Protein AF-A0A9Q4F084-F1 (afdb_monomer_lite)

Organism: Mediterraneibacter gnavus (NCBI:txid33038)

Radius of gyration: 31.19 Å; chains: 1; bounding box: 45×105×83 Å

Structure (mmCIF, N/CA/C/O backbone):
data_AF-A0A9Q4F084-F1
#
_entry.id   AF-A0A9Q4F084-F1
#
loop_
_atom_site.group_PDB
_atom_site.id
_atom_site.type_symbol
_atom_site.label_atom_id
_atom_site.label_alt_id
_atom_site.label_comp_id
_atom_site.label_asym_id
_atom_site.label_entity_id
_atom_site.label_seq_id
_atom_site.pdbx_PDB_ins_code
_atom_site.Cartn_x
_atom_site.Cartn_y
_atom_site.Cartn_z
_atom_site.occupancy
_atom_site.B_iso_or_equiv
_atom_site.auth_seq_id
_atom_site.auth_comp_id
_atom_site.auth_asym_id
_atom_site.auth_atom_id
_atom_site.pdbx_PDB_model_num
ATOM 1 N N . MET A 1 1 ? 18.059 36.316 0.168 1.00 39.22 1 MET A N 1
ATOM 2 C CA . MET A 1 1 ? 17.056 35.813 -0.796 1.00 39.22 1 MET A CA 1
ATOM 3 C C . MET A 1 1 ? 17.745 34.771 -1.676 1.00 39.22 1 MET A C 1
ATOM 5 O O . MET A 1 1 ? 18.475 35.148 -2.584 1.00 39.22 1 MET A O 1
ATOM 9 N N . LEU A 1 2 ? 17.649 33.480 -1.330 1.00 37.59 2 LEU A N 1
ATOM 10 C CA . LEU A 1 2 ? 18.272 32.411 -2.121 1.00 37.59 2 LEU A CA 1
ATOM 11 C C . LEU A 1 2 ? 17.474 32.215 -3.416 1.00 37.59 2 LEU A C 1
ATOM 13 O O . LEU A 1 2 ? 16.293 31.880 -3.371 1.00 37.59 2 LEU A O 1
ATOM 17 N N . LYS A 1 3 ? 18.123 32.424 -4.564 1.00 43.66 3 LYS A N 1
ATOM 18 C CA . LYS A 1 3 ? 17.582 32.051 -5.872 1.00 43.66 3 LYS A CA 1
ATOM 19 C C . LYS A 1 3 ? 17.722 30.539 -6.019 1.00 43.66 3 LYS A C 1
ATOM 21 O O . LYS A 1 3 ? 18.827 30.028 -6.177 1.00 43.66 3 LYS A O 1
ATOM 26 N N . ILE A 1 4 ? 16.605 29.827 -5.929 1.00 47.09 4 ILE A N 1
ATOM 27 C CA . ILE A 1 4 ? 16.528 28.421 -6.321 1.00 47.09 4 ILE A CA 1
ATOM 28 C C . ILE A 1 4 ? 16.623 28.409 -7.849 1.00 47.09 4 ILE A C 1
ATOM 30 O O . ILE A 1 4 ? 15.659 28.752 -8.532 1.00 47.09 4 ILE A O 1
ATOM 34 N N . ASN A 1 5 ? 17.795 28.071 -8.389 1.00 43.25 5 ASN A N 1
ATOM 35 C CA . ASN A 1 5 ? 17.938 27.786 -9.812 1.00 43.25 5 ASN A CA 1
ATOM 36 C C . ASN A 1 5 ? 17.159 26.501 -10.101 1.00 43.25 5 ASN A C 1
ATOM 38 O O . ASN A 1 5 ? 17.598 25.399 -9.774 1.00 43.25 5 ASN A O 1
ATOM 42 N N . ARG A 1 6 ? 15.961 26.661 -10.663 1.00 43.12 6 ARG A N 1
ATOM 43 C CA . ARG A 1 6 ? 15.176 25.572 -11.234 1.00 43.12 6 ARG A CA 1
ATOM 44 C C . ARG A 1 6 ? 16.020 24.965 -12.357 1.00 43.12 6 ARG A C 1
ATOM 46 O O . ARG A 1 6 ? 16.307 25.647 -13.332 1.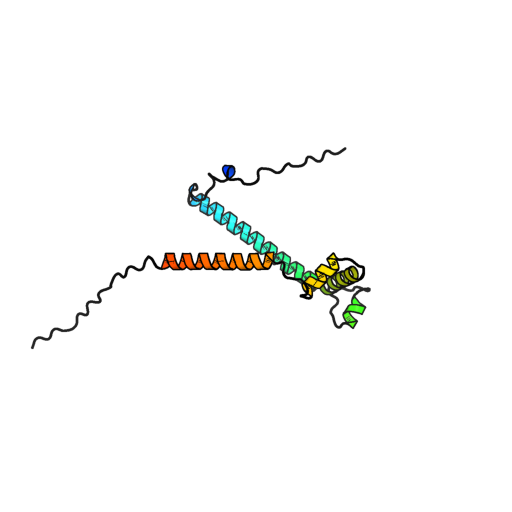00 43.12 6 ARG A O 1
ATOM 53 N N . LEU A 1 7 ? 16.453 23.716 -12.198 1.00 48.56 7 LEU A N 1
ATOM 54 C CA . LEU A 1 7 ? 16.962 22.918 -13.312 1.00 48.56 7 LEU A CA 1
ATOM 55 C C . LEU A 1 7 ? 15.787 22.734 -14.277 1.00 48.56 7 LEU A C 1
ATOM 57 O O . LEU A 1 7 ? 14.896 21.922 -14.028 1.00 48.56 7 LEU A O 1
ATOM 61 N N . GLU A 1 8 ? 15.723 23.571 -15.311 1.00 45.94 8 GLU A N 1
ATOM 62 C CA . GLU A 1 8 ? 14.809 23.371 -16.430 1.00 45.94 8 GLU A CA 1
ATOM 63 C C . GLU A 1 8 ? 15.126 22.009 -17.056 1.00 45.94 8 GLU A C 1
ATOM 65 O O . GLU A 1 8 ? 16.290 21.653 -17.243 1.00 45.94 8 GLU A O 1
ATOM 70 N N . GLY A 1 9 ? 14.086 21.197 -17.252 1.00 44.19 9 GLY A N 1
ATOM 71 C CA . GLY A 1 9 ? 14.217 19.800 -17.646 1.00 44.19 9 GLY A CA 1
ATOM 72 C C . GLY A 1 9 ? 15.015 19.662 -18.937 1.00 44.19 9 GLY A C 1
ATOM 73 O O . GLY A 1 9 ? 14.581 20.124 -19.988 1.00 44.19 9 GLY A O 1
ATOM 74 N N . GLY A 1 10 ? 16.175 19.012 -18.841 1.00 48.31 10 GLY A N 1
ATOM 75 C CA . GLY A 1 10 ? 16.946 18.593 -20.002 1.00 48.31 10 GLY A CA 1
ATOM 76 C C . GLY A 1 10 ? 16.123 17.667 -20.900 1.00 48.31 10 GLY A C 1
ATOM 77 O O . GLY A 1 10 ? 15.362 16.834 -20.409 1.00 48.31 10 GLY A O 1
ATOM 78 N N . GLU A 1 11 ? 16.291 17.883 -22.204 1.00 55.66 11 GLU A N 1
ATOM 79 C CA . GLU A 1 11 ? 15.744 17.173 -23.365 1.00 55.66 11 GLU A CA 1
ATOM 80 C C . GLU A 1 11 ? 15.068 15.831 -23.057 1.00 55.66 11 GLU A C 1
ATOM 82 O O . GLU A 1 11 ? 15.701 14.792 -22.861 1.00 55.66 11 GLU A O 1
ATOM 87 N N . VAL A 1 12 ? 13.738 15.848 -23.083 1.00 59.25 12 VAL A N 1
ATOM 88 C CA . VAL A 1 12 ? 12.932 14.632 -23.181 1.00 59.25 12 VAL A CA 1
ATOM 89 C C . VAL A 1 12 ? 13.339 13.894 -24.462 1.00 59.25 12 VAL A C 1
ATOM 91 O O . VAL A 1 12 ? 13.538 14.510 -25.511 1.00 59.25 12 VAL A O 1
ATOM 94 N N . ALA A 1 13 ? 13.486 12.571 -24.396 1.00 59.34 13 ALA A N 1
ATOM 95 C CA . ALA A 1 13 ? 13.802 11.773 -25.576 1.00 59.34 13 ALA A CA 1
ATOM 96 C C . ALA A 1 13 ? 12.695 11.966 -26.641 1.00 59.34 13 ALA A C 1
ATOM 98 O O . ALA A 1 13 ? 11.525 11.699 -26.376 1.00 59.34 13 ALA A O 1
ATOM 99 N N . GLY A 1 14 ? 13.055 12.469 -27.821 1.00 67.19 14 GLY A N 1
ATOM 100 C CA . GLY A 1 14 ? 12.177 12.815 -28.940 1.00 67.19 14 GLY A CA 1
ATOM 101 C C . GLY A 1 14 ? 12.760 12.295 -30.256 1.00 67.19 14 GLY A C 1
ATOM 102 O O . GLY A 1 14 ? 13.943 11.995 -30.333 1.00 67.19 14 GLY A O 1
ATOM 103 N N . TYR A 1 15 ? 11.950 12.153 -31.307 1.00 68.31 15 TYR A N 1
ATOM 104 C CA . TYR A 1 15 ? 12.346 11.451 -32.543 1.00 68.31 15 TYR A CA 1
ATOM 105 C C . TYR A 1 15 ? 13.737 11.852 -33.079 1.00 68.31 15 TYR A C 1
ATOM 107 O O . TYR A 1 15 ? 14.571 10.987 -33.359 1.00 68.31 15 TYR A O 1
ATOM 115 N N . ASP A 1 16 ? 14.033 13.153 -33.114 1.00 72.31 16 ASP A N 1
ATOM 116 C CA . ASP A 1 16 ? 15.309 13.674 -33.607 1.00 72.31 16 ASP A CA 1
ATOM 117 C C . ASP A 1 16 ? 16.534 13.305 -32.761 1.00 72.31 16 ASP A C 1
ATOM 119 O O . ASP A 1 16 ? 17.630 13.219 -33.313 1.00 72.31 16 ASP A O 1
ATOM 123 N N . ASN A 1 17 ? 16.375 13.028 -31.461 1.00 67.88 17 ASN A N 1
ATOM 124 C CA . ASN A 1 17 ? 17.488 12.676 -30.571 1.00 67.88 17 ASN A CA 1
ATOM 125 C C . ASN A 1 17 ? 17.724 11.155 -30.422 1.00 67.88 17 ASN A C 1
ATOM 127 O O . ASN A 1 17 ? 18.757 10.747 -29.878 1.00 67.88 17 ASN A O 1
ATOM 131 N N . ILE A 1 18 ? 16.833 10.311 -30.967 1.00 70.81 18 ILE A N 1
ATOM 132 C CA . ILE A 1 18 ? 16.947 8.836 -30.923 1.00 70.81 18 ILE A CA 1
ATOM 133 C C . ILE A 1 18 ? 17.136 8.209 -32.318 1.00 70.81 18 ILE A C 1
ATOM 135 O O . ILE A 1 18 ? 17.652 7.091 -32.399 1.00 70.81 18 ILE A O 1
ATOM 139 N N . LYS A 1 19 ? 16.780 8.904 -33.412 1.00 68.81 19 LYS A N 1
ATOM 140 C CA . LYS A 1 19 ? 16.765 8.349 -34.786 1.00 68.81 19 LYS A CA 1
ATOM 141 C C . LYS A 1 19 ? 18.061 7.648 -35.221 1.00 68.81 19 LYS A C 1
ATOM 143 O O . LYS A 1 19 ? 17.995 6.586 -35.832 1.00 68.81 19 LYS A O 1
ATOM 148 N N . ASP A 1 20 ? 19.223 8.158 -34.810 1.00 65.81 20 ASP A N 1
ATOM 149 C CA . ASP A 1 20 ? 20.535 7.593 -35.171 1.00 65.81 20 ASP A CA 1
ATOM 150 C C . ASP A 1 20 ? 21.167 6.719 -34.072 1.00 65.81 20 ASP A C 1
ATOM 152 O O . ASP A 1 20 ? 22.288 6.232 -34.208 1.00 65.81 20 ASP A O 1
ATOM 156 N N . ARG A 1 21 ? 20.446 6.471 -32.970 1.00 66.00 21 ARG A N 1
ATOM 157 C CA . ARG A 1 21 ? 20.895 5.626 -31.846 1.00 66.00 21 ARG A CA 1
ATOM 158 C C . ARG A 1 21 ? 20.183 4.270 -31.790 1.00 66.00 21 ARG A C 1
ATOM 160 O O . ARG A 1 21 ? 20.197 3.608 -30.746 1.00 66.00 21 ARG A O 1
ATOM 167 N N . GLY A 1 22 ? 19.560 3.857 -32.893 1.00 65.56 22 GLY A N 1
ATOM 168 C CA . GLY A 1 22 ? 18.891 2.563 -33.030 1.00 65.56 22 GLY A CA 1
ATOM 169 C C . GLY A 1 22 ? 19.862 1.377 -33.020 1.00 65.56 22 GLY A C 1
ATOM 170 O O . GLY A 1 22 ? 21.047 1.516 -33.321 1.00 65.56 22 GLY A O 1
ATOM 171 N N . PHE A 1 23 ? 19.361 0.186 -32.681 1.00 65.62 23 PHE A N 1
ATOM 172 C CA . PHE A 1 23 ? 20.166 -1.042 -32.623 1.00 65.62 23 PHE A CA 1
ATOM 173 C C . PHE A 1 23 ? 20.829 -1.393 -33.970 1.00 65.62 23 PHE A C 1
ATOM 175 O O . PHE A 1 23 ? 21.951 -1.881 -33.983 1.00 65.62 23 PHE A O 1
ATOM 182 N N . ASN A 1 24 ? 20.198 -1.020 -35.087 1.00 73.25 24 ASN A N 1
ATOM 183 C CA . ASN A 1 24 ? 20.672 -1.272 -36.456 1.00 73.25 24 ASN A CA 1
ATOM 184 C C . ASN A 1 24 ? 21.876 -0.410 -36.885 1.00 73.25 24 ASN A C 1
ATOM 186 O O . ASN A 1 24 ? 22.378 -0.567 -37.994 1.00 73.25 24 ASN A O 1
ATOM 190 N N . LYS A 1 25 ? 22.304 0.547 -36.052 1.00 77.94 25 LYS A N 1
ATOM 191 C CA . LYS A 1 25 ? 23.431 1.455 -36.330 1.00 77.94 25 LYS A CA 1
ATOM 192 C C . LYS A 1 25 ? 24.660 1.167 -35.459 1.00 77.94 25 LYS A C 1
ATOM 194 O O . LYS A 1 25 ? 25.636 1.904 -35.543 1.00 77.94 25 LYS A O 1
ATOM 199 N N . ARG A 1 26 ? 24.610 0.131 -34.612 1.00 80.88 26 ARG A N 1
ATOM 200 C CA . ARG A 1 26 ? 25.681 -0.239 -33.673 1.00 80.88 26 ARG A CA 1
ATOM 201 C C . ARG A 1 26 ? 26.356 -1.539 -34.078 1.00 80.88 26 ARG A C 1
ATOM 203 O O . ARG A 1 26 ? 25.726 -2.416 -34.665 1.00 80.88 26 ARG A O 1
ATOM 210 N N . THR A 1 27 ? 27.621 -1.681 -33.704 1.00 86.12 27 THR A N 1
ATOM 211 C CA . THR A 1 27 ? 28.350 -2.943 -33.857 1.00 86.12 27 THR A CA 1
ATOM 212 C C . THR A 1 27 ? 27.841 -3.997 -32.871 1.00 86.12 27 THR A C 1
ATOM 214 O O . THR A 1 27 ? 27.310 -3.680 -31.803 1.00 86.12 27 THR A O 1
ATOM 217 N N . THR A 1 28 ? 28.050 -5.274 -33.195 1.00 85.06 28 THR A N 1
ATOM 218 C CA . THR A 1 28 ? 27.673 -6.400 -32.327 1.00 85.06 28 THR A CA 1
ATOM 219 C C . THR A 1 28 ? 28.280 -6.287 -30.926 1.00 85.06 28 THR A C 1
ATOM 221 O O . THR A 1 28 ? 27.610 -6.583 -29.936 1.00 85.06 28 THR A O 1
ATOM 224 N N . GLU A 1 29 ? 29.520 -5.806 -30.815 1.00 86.75 29 GLU A N 1
ATOM 225 C CA . GLU A 1 29 ? 30.198 -5.664 -29.524 1.00 86.75 29 GLU A CA 1
ATOM 226 C C . GLU A 1 29 ? 29.598 -4.529 -28.679 1.00 86.75 29 GLU A C 1
ATOM 228 O O . GLU A 1 29 ? 29.320 -4.709 -27.492 1.00 86.75 29 GLU A O 1
ATOM 233 N N . GLU A 1 30 ? 29.283 -3.382 -29.285 1.00 85.19 30 GLU A N 1
ATOM 234 C CA . GLU A 1 30 ? 28.592 -2.290 -28.587 1.00 85.19 30 GLU A CA 1
ATOM 235 C C . GLU A 1 30 ? 27.207 -2.721 -28.094 1.00 85.19 30 GLU A C 1
ATOM 237 O O . GLU A 1 30 ? 26.825 -2.430 -26.955 1.00 85.19 30 GLU A O 1
ATOM 242 N N . LEU A 1 31 ? 26.465 -3.458 -28.926 1.00 86.06 31 LEU A N 1
ATOM 243 C CA . LEU A 1 31 ? 25.172 -4.032 -28.560 1.00 86.06 31 LEU A CA 1
ATOM 244 C C . LEU A 1 31 ? 25.295 -4.992 -27.379 1.00 86.06 31 LEU A C 1
ATOM 246 O O . LEU A 1 31 ? 24.488 -4.924 -26.446 1.00 86.06 31 LEU A O 1
ATOM 250 N N . ARG A 1 32 ? 26.322 -5.844 -27.376 1.00 87.69 32 ARG A N 1
ATOM 251 C CA . ARG A 1 32 ? 26.596 -6.781 -26.284 1.00 87.69 32 ARG A CA 1
ATOM 252 C C . ARG A 1 32 ? 26.879 -6.049 -24.975 1.00 87.69 32 ARG A C 1
ATOM 254 O O . ARG A 1 32 ? 26.304 -6.401 -23.941 1.00 87.69 32 ARG A O 1
ATOM 261 N N . ILE A 1 33 ? 27.707 -5.006 -25.010 1.00 90.75 33 ILE A N 1
ATOM 262 C CA . ILE A 1 33 ? 28.038 -4.199 -23.829 1.00 90.75 33 ILE A CA 1
ATOM 263 C C . ILE A 1 33 ? 26.793 -3.482 -23.296 1.00 90.75 33 ILE A C 1
ATOM 265 O O . ILE A 1 33 ? 26.532 -3.527 -22.091 1.00 90.75 33 ILE A O 1
ATOM 269 N N . ILE A 1 34 ? 26.005 -2.844 -24.167 1.00 88.00 34 ILE A N 1
ATOM 270 C CA . ILE A 1 34 ? 24.781 -2.126 -23.774 1.00 88.00 34 ILE A CA 1
ATOM 271 C C . ILE A 1 34 ? 23.755 -3.095 -23.182 1.00 88.00 34 ILE A C 1
ATOM 273 O O . ILE A 1 34 ? 23.222 -2.837 -22.103 1.00 88.00 34 ILE A O 1
ATOM 277 N N . THR A 1 35 ? 23.525 -4.231 -23.839 1.00 88.56 35 THR A N 1
ATOM 278 C CA . THR A 1 35 ? 22.571 -5.250 -23.379 1.00 88.56 35 THR A CA 1
ATOM 279 C C . THR A 1 35 ? 23.006 -5.842 -22.042 1.00 88.56 35 THR A C 1
ATOM 281 O O . THR A 1 35 ? 22.195 -5.962 -21.126 1.00 88.56 35 THR A O 1
ATOM 284 N N . SER A 1 36 ? 24.301 -6.129 -21.874 1.00 93.62 36 SER A N 1
ATOM 285 C CA . SER A 1 36 ? 24.867 -6.603 -20.606 1.00 93.62 36 SER A CA 1
ATOM 286 C C . SER A 1 36 ? 24.694 -5.575 -19.483 1.00 93.62 36 SER A C 1
ATOM 288 O O . SER A 1 36 ? 24.230 -5.922 -18.395 1.00 93.62 36 SER A O 1
ATOM 290 N N . LYS A 1 37 ? 24.990 -4.293 -19.743 1.00 94.75 37 LYS A N 1
ATOM 291 C CA . LYS A 1 37 ? 24.770 -3.201 -18.779 1.00 94.75 37 LYS A CA 1
ATOM 292 C C . LYS A 1 37 ? 23.291 -3.072 -18.405 1.00 94.75 37 LYS A C 1
ATOM 294 O O . LYS A 1 37 ? 22.977 -2.998 -17.218 1.00 94.75 37 LYS A O 1
ATOM 299 N N . GLY A 1 38 ? 22.392 -3.118 -19.388 1.00 94.44 38 GLY A N 1
ATOM 300 C CA . GLY A 1 38 ? 20.945 -3.080 -19.169 1.00 94.44 38 GLY A CA 1
ATOM 301 C C . GLY A 1 38 ? 20.445 -4.265 -18.340 1.00 94.44 38 GLY A C 1
ATOM 302 O O . GLY A 1 38 ? 19.707 -4.076 -17.372 1.00 94.44 38 GLY A O 1
ATOM 303 N N . GLY A 1 39 ? 20.905 -5.479 -18.652 1.00 96.44 39 GLY A N 1
ATOM 304 C CA . GLY A 1 39 ? 20.575 -6.692 -17.903 1.00 96.44 39 GLY A CA 1
ATOM 305 C C . GLY A 1 39 ? 21.058 -6.641 -16.453 1.00 96.44 39 GLY A C 1
ATOM 306 O O . GLY A 1 39 ? 20.292 -6.948 -15.538 1.00 96.44 39 GLY A O 1
ATOM 307 N N . LYS A 1 40 ? 22.296 -6.183 -16.221 1.00 96.88 40 LYS A N 1
ATOM 308 C CA . LYS A 1 40 ? 22.861 -6.010 -14.872 1.00 96.88 40 LYS A CA 1
ATOM 309 C C . LYS A 1 40 ? 22.088 -4.974 -14.060 1.00 96.88 40 LYS A C 1
ATOM 311 O O . LYS A 1 40 ? 21.667 -5.294 -12.950 1.00 96.88 40 LYS A O 1
ATOM 316 N N . ALA A 1 41 ? 21.841 -3.793 -14.629 1.00 96.69 41 ALA A N 1
ATOM 317 C CA . ALA A 1 41 ? 21.091 -2.724 -13.970 1.00 96.69 41 ALA A CA 1
ATOM 318 C C . ALA A 1 41 ? 19.645 -3.150 -13.661 1.00 96.69 41 ALA A C 1
ATOM 320 O O . ALA A 1 41 ? 19.142 -2.926 -12.561 1.00 96.69 41 ALA A O 1
ATOM 321 N N . SER A 1 42 ? 18.985 -3.840 -14.599 1.00 95.38 42 SER A N 1
ATOM 322 C CA . SER A 1 42 ? 17.648 -4.402 -14.379 1.00 95.38 42 SER A CA 1
ATOM 323 C C . SER A 1 42 ? 17.653 -5.452 -13.264 1.00 95.38 42 SER A C 1
ATOM 325 O O . SER A 1 42 ? 16.804 -5.419 -12.371 1.00 95.38 42 SER A O 1
ATOM 327 N N . GLY A 1 43 ? 18.635 -6.358 -13.269 1.00 98.00 43 GLY A N 1
ATOM 328 C CA . GLY A 1 43 ? 18.808 -7.366 -12.225 1.00 98.00 43 GLY A CA 1
ATOM 329 C C . GLY A 1 43 ? 19.048 -6.753 -10.845 1.00 98.00 43 GLY A C 1
ATOM 330 O O . GLY A 1 43 ? 18.438 -7.185 -9.870 1.00 98.00 43 GLY A O 1
ATOM 331 N N . GLU A 1 44 ? 19.881 -5.718 -10.760 1.00 97.81 44 GLU A N 1
ATOM 332 C CA . GLU A 1 44 ? 20.130 -4.967 -9.528 1.00 97.81 44 GLU A CA 1
ATOM 333 C C . GLU A 1 44 ? 18.861 -4.278 -9.015 1.00 97.81 44 GLU A C 1
ATOM 335 O O . GLU A 1 44 ? 18.493 -4.452 -7.852 1.00 97.81 44 GLU A O 1
ATOM 340 N N . ALA A 1 45 ? 18.121 -3.592 -9.889 1.00 97.38 45 ALA A N 1
ATOM 341 C CA . ALA A 1 45 ? 16.852 -2.968 -9.528 1.00 97.38 45 ALA A CA 1
ATOM 342 C C . ALA A 1 45 ? 15.817 -3.997 -9.037 1.00 97.38 45 ALA A C 1
ATOM 344 O O . ALA A 1 45 ? 15.082 -3.734 -8.080 1.00 97.38 45 ALA A O 1
ATOM 345 N N . ARG A 1 46 ? 15.759 -5.184 -9.658 1.00 97.38 46 ARG A N 1
ATOM 346 C CA . ARG A 1 46 ? 14.882 -6.285 -9.223 1.00 97.38 46 ARG A CA 1
ATOM 347 C C . ARG A 1 46 ? 15.279 -6.819 -7.846 1.00 97.38 46 ARG A C 1
ATOM 349 O O . ARG A 1 46 ? 14.388 -6.978 -7.012 1.00 97.38 46 ARG A O 1
ATOM 356 N N . ARG A 1 47 ? 16.576 -7.042 -7.598 1.00 98.00 47 ARG A N 1
ATOM 357 C CA . ARG A 1 47 ? 17.093 -7.477 -6.287 1.00 98.00 47 ARG A CA 1
ATOM 358 C C . ARG A 1 47 ? 16.775 -6.458 -5.201 1.00 98.00 47 ARG A C 1
ATOM 360 O O . ARG A 1 47 ? 16.105 -6.810 -4.241 1.00 98.00 47 ARG A O 1
ATOM 367 N N . ARG A 1 48 ? 17.071 -5.175 -5.434 1.00 97.50 48 ARG A N 1
ATOM 368 C CA . ARG A 1 48 ? 16.737 -4.091 -4.497 1.00 97.50 48 ARG A CA 1
ATOM 369 C C . ARG A 1 48 ? 15.248 -4.066 -4.132 1.00 97.50 48 ARG A C 1
ATOM 371 O O . ARG A 1 48 ? 14.902 -3.889 -2.970 1.00 97.50 48 ARG A O 1
ATOM 378 N N . LYS A 1 49 ? 14.351 -4.253 -5.109 1.00 97.25 49 LYS A N 1
ATOM 379 C CA . LYS A 1 49 ? 12.902 -4.333 -4.845 1.00 97.25 49 LYS A CA 1
ATOM 380 C C . LYS A 1 49 ? 12.528 -5.573 -4.027 1.00 97.25 49 LYS A C 1
ATOM 382 O O . LYS A 1 49 ? 11.615 -5.492 -3.212 1.00 97.25 49 LYS A O 1
ATOM 387 N N . ALA A 1 50 ? 13.171 -6.713 -4.271 1.00 97.81 50 ALA A N 1
ATOM 388 C CA . ALA A 1 50 ? 12.939 -7.932 -3.501 1.00 97.81 50 ALA A CA 1
ATOM 389 C C . ALA A 1 50 ? 13.412 -7.779 -2.052 1.00 97.81 50 ALA A C 1
ATOM 391 O O . ALA A 1 50 ? 12.638 -8.066 -1.142 1.00 97.81 50 ALA A O 1
ATOM 392 N N . ASP A 1 51 ? 14.613 -7.240 -1.853 1.00 98.00 51 ASP A N 1
ATOM 393 C CA . ASP A 1 51 ? 15.173 -6.978 -0.527 1.00 98.00 51 ASP A CA 1
ATOM 394 C C . ASP A 1 51 ? 14.302 -5.986 0.246 1.00 98.00 51 ASP A C 1
ATOM 396 O O . ASP A 1 51 ? 13.941 -6.246 1.388 1.00 98.00 51 ASP A O 1
ATOM 400 N N . PHE A 1 52 ? 13.850 -4.909 -0.407 1.00 97.50 52 PHE A N 1
ATOM 401 C CA . PHE A 1 52 ? 12.915 -3.960 0.198 1.00 97.50 52 PHE A CA 1
ATOM 402 C C . PHE A 1 52 ? 11.616 -4.631 0.657 1.00 97.50 52 PHE A C 1
ATOM 404 O O . PHE A 1 52 ? 11.187 -4.408 1.784 1.00 97.50 52 PHE A O 1
ATOM 411 N N . ARG A 1 53 ? 10.997 -5.477 -0.182 1.00 97.75 53 ARG A N 1
ATOM 412 C CA . ARG A 1 53 ? 9.784 -6.218 0.208 1.00 97.75 53 ARG A CA 1
ATOM 413 C C . ARG A 1 53 ? 10.046 -7.148 1.388 1.00 97.75 53 ARG A C 1
ATOM 415 O O . ARG A 1 53 ? 9.226 -7.212 2.295 1.00 97.75 53 ARG A O 1
ATOM 422 N N . LYS A 1 54 ? 11.186 -7.843 1.388 1.00 98.00 54 LYS A N 1
ATOM 423 C CA . LYS A 1 54 ? 11.584 -8.724 2.490 1.00 98.00 54 LYS A CA 1
ATOM 424 C C . LYS A 1 54 ? 11.715 -7.940 3.796 1.00 98.00 54 LYS A C 1
ATOM 426 O O . LYS A 1 54 ? 11.138 -8.343 4.800 1.00 98.00 54 LYS A O 1
ATOM 431 N N . THR A 1 55 ? 12.433 -6.819 3.773 1.00 98.19 55 THR A N 1
ATOM 432 C CA . THR A 1 55 ? 12.603 -5.954 4.946 1.00 98.19 55 THR A CA 1
ATOM 433 C C . THR A 1 55 ? 11.276 -5.358 5.402 1.00 98.19 55 THR A C 1
ATOM 435 O O . THR A 1 55 ? 10.993 -5.381 6.592 1.00 98.19 55 THR A O 1
ATOM 438 N N . LEU A 1 56 ? 10.442 -4.866 4.481 1.00 97.88 56 LEU A N 1
ATOM 439 C CA . LEU A 1 56 ? 9.135 -4.304 4.818 1.00 97.88 56 LEU A CA 1
ATOM 440 C C . LEU A 1 56 ? 8.237 -5.340 5.501 1.00 97.88 56 LEU A C 1
ATOM 442 O O . LEU A 1 56 ? 7.684 -5.041 6.551 1.00 97.88 56 LEU A O 1
ATOM 446 N N . ASN A 1 57 ? 8.136 -6.552 4.951 1.00 97.19 57 ASN A N 1
ATOM 447 C CA . ASN A 1 57 ? 7.332 -7.616 5.554 1.00 97.19 57 ASN A CA 1
ATOM 448 C C . ASN A 1 57 ? 7.835 -7.969 6.956 1.00 97.19 57 ASN A C 1
ATOM 450 O O . ASN A 1 57 ? 7.033 -8.080 7.869 1.00 97.19 57 ASN A O 1
ATOM 454 N N . MET A 1 58 ? 9.155 -8.065 7.140 1.00 97.94 58 MET A N 1
ATOM 455 C CA . MET A 1 58 ? 9.753 -8.314 8.454 1.00 97.94 58 MET A CA 1
ATOM 456 C C . MET A 1 58 ? 9.397 -7.226 9.477 1.00 97.94 58 MET A C 1
ATOM 458 O O . MET A 1 58 ? 9.159 -7.541 10.638 1.00 97.94 58 MET A O 1
ATOM 462 N N . LEU A 1 59 ? 9.361 -5.956 9.057 1.00 97.81 59 LEU A N 1
ATOM 463 C CA . LEU A 1 59 ? 8.946 -4.854 9.926 1.00 97.81 59 LEU A CA 1
ATOM 464 C C . LEU A 1 59 ? 7.448 -4.911 10.231 1.00 97.81 59 LEU A C 1
ATOM 466 O O . LEU A 1 59 ? 7.063 -4.753 11.379 1.00 97.81 59 LEU A O 1
ATOM 470 N N . LEU A 1 60 ? 6.606 -5.148 9.226 1.00 97.31 60 LEU A N 1
ATOM 471 C CA . LEU A 1 60 ? 5.152 -5.204 9.394 1.00 97.31 60 LEU A CA 1
ATOM 472 C C . LEU A 1 60 ? 4.720 -6.321 10.355 1.00 97.31 60 LEU A C 1
ATOM 474 O O . LEU A 1 60 ? 3.838 -6.098 11.180 1.00 97.31 60 LEU A O 1
ATOM 478 N N . THR A 1 61 ? 5.397 -7.470 10.323 1.00 96.56 61 THR A N 1
ATOM 479 C CA . THR A 1 61 ? 5.134 -8.598 11.231 1.00 96.56 61 THR A CA 1
ATOM 480 C C . THR A 1 61 ? 5.780 -8.452 12.609 1.00 96.56 61 THR A C 1
ATOM 482 O O . THR A 1 61 ? 5.623 -9.338 13.441 1.00 96.56 61 THR A O 1
ATOM 485 N N . ALA A 1 62 ? 6.557 -7.396 12.864 1.00 97.44 62 ALA A N 1
ATOM 486 C CA . ALA A 1 62 ? 7.188 -7.216 14.165 1.00 97.44 62 ALA A CA 1
ATOM 487 C C . ALA A 1 62 ? 6.135 -6.853 15.221 1.00 97.44 62 ALA A C 1
ATOM 489 O O . ALA A 1 62 ? 5.347 -5.922 15.030 1.00 97.44 62 ALA A O 1
ATOM 490 N N . GLU A 1 63 ? 6.152 -7.578 16.339 1.00 95.94 63 GLU A N 1
ATOM 491 C CA . GLU A 1 63 ? 5.341 -7.264 17.512 1.00 95.94 63 GLU A CA 1
ATOM 492 C C . GLU A 1 63 ? 5.746 -5.915 18.109 1.00 95.94 63 GLU A C 1
ATOM 494 O O . GLU A 1 63 ? 6.928 -5.560 18.177 1.00 95.94 63 GLU A O 1
ATOM 499 N N . ILE A 1 64 ? 4.747 -5.167 18.562 1.00 94.88 64 ILE A N 1
ATOM 500 C CA . ILE A 1 64 ? 4.923 -3.901 19.258 1.00 94.88 64 ILE A CA 1
ATOM 501 C C . ILE A 1 64 ? 4.162 -3.910 20.572 1.00 94.88 64 ILE A C 1
ATOM 503 O O . ILE A 1 64 ? 3.144 -4.577 20.737 1.00 94.88 64 ILE A O 1
ATOM 507 N N . ASP A 1 65 ? 4.638 -3.095 21.505 1.00 93.31 65 ASP A N 1
ATOM 508 C CA . ASP A 1 65 ? 3.952 -2.861 22.766 1.00 93.31 65 ASP A CA 1
ATOM 509 C C . ASP A 1 65 ? 3.357 -1.452 22.756 1.00 93.31 65 ASP A C 1
ATOM 511 O O . ASP A 1 65 ? 4.010 -0.469 23.108 1.00 93.31 65 ASP A O 1
ATOM 515 N N . SER A 1 66 ? 2.125 -1.339 22.253 1.00 92.06 66 SER A N 1
ATOM 516 C CA . SER A 1 66 ? 1.394 -0.072 22.211 1.00 92.06 66 SER A CA 1
ATOM 517 C C . SER A 1 66 ? 0.299 -0.047 23.279 1.00 92.06 66 SER A C 1
ATOM 519 O O . SER A 1 66 ? -0.666 -0.800 23.153 1.00 92.06 66 SER A O 1
ATOM 521 N N . PRO A 1 67 ? 0.366 0.858 24.274 1.00 92.81 67 PRO A N 1
ATOM 522 C CA . PRO A 1 67 ? -0.682 0.986 25.289 1.00 92.81 67 PRO A CA 1
ATOM 523 C C . PRO A 1 67 ? -2.062 1.330 24.712 1.00 92.81 67 PRO A C 1
ATOM 525 O O . PRO A 1 67 ? -3.078 0.977 25.299 1.00 92.81 67 PRO A O 1
ATOM 528 N N . GLU A 1 68 ? -2.099 2.025 23.571 1.00 91.94 68 GLU A N 1
ATOM 529 C CA . GLU A 1 68 ? -3.340 2.401 22.889 1.00 91.94 68 GLU A CA 1
ATOM 530 C C . GLU A 1 68 ? -3.940 1.220 22.114 1.00 91.94 68 GLU A C 1
ATOM 532 O O . GLU A 1 68 ? -5.136 0.953 22.215 1.00 91.94 68 GLU A O 1
ATOM 537 N N . TRP A 1 69 ? -3.117 0.503 21.342 1.00 93.31 69 TRP A N 1
ATOM 538 C CA . TRP A 1 69 ? -3.612 -0.491 20.385 1.00 93.31 69 TRP A CA 1
ATOM 539 C C . TRP A 1 69 ? -3.678 -1.907 20.940 1.00 93.31 69 TRP A C 1
ATOM 541 O O . TRP A 1 69 ? -4.589 -2.652 20.580 1.00 93.31 69 TRP A O 1
ATOM 551 N N . LYS A 1 70 ? -2.745 -2.286 21.816 1.00 94.06 70 LYS A N 1
ATOM 552 C CA . LYS A 1 70 ? -2.613 -3.658 22.317 1.00 94.06 70 LYS A CA 1
ATOM 553 C C . LYS A 1 70 ? -3.877 -4.174 23.012 1.00 94.06 70 LYS A C 1
ATOM 555 O O . LYS A 1 70 ? -4.337 -5.237 22.604 1.00 94.06 70 LYS A O 1
ATOM 560 N N . PRO A 1 71 ? -4.531 -3.428 23.929 1.00 95.38 71 PRO A N 1
ATOM 561 C CA . PRO A 1 71 ? -5.749 -3.919 24.578 1.00 95.38 71 PRO A CA 1
ATOM 562 C C . PRO A 1 71 ? -6.894 -4.165 23.588 1.00 95.38 71 PRO A C 1
ATOM 564 O O . PRO A 1 71 ? -7.652 -5.122 23.722 1.00 95.38 71 PRO A O 1
ATOM 567 N N . VAL A 1 72 ? -7.016 -3.303 22.573 1.00 93.50 72 VAL A N 1
ATOM 568 C CA . VAL A 1 72 ? -8.067 -3.410 21.554 1.00 93.50 72 VAL A CA 1
ATOM 569 C C . VAL A 1 72 ? -7.795 -4.598 20.636 1.00 93.50 72 VAL A C 1
ATOM 571 O O . VAL A 1 72 ? -8.690 -5.408 20.409 1.00 93.50 72 VAL A O 1
ATOM 574 N N . LEU A 1 73 ? -6.566 -4.739 20.143 1.00 94.81 73 LEU A N 1
ATOM 575 C CA . LEU A 1 73 ? -6.183 -5.828 19.244 1.00 94.81 73 LEU A CA 1
ATOM 576 C C . LEU A 1 73 ? -6.282 -7.199 19.927 1.00 94.81 73 LEU A C 1
ATOM 578 O O . LEU A 1 73 ? -6.877 -8.113 19.359 1.00 94.81 73 LEU A O 1
ATOM 582 N N . GLU A 1 74 ? -5.825 -7.315 21.176 1.00 93.75 74 GLU A N 1
ATOM 583 C CA . GLU A 1 74 ? -5.957 -8.545 21.967 1.00 93.75 74 GLU A CA 1
ATOM 584 C C . GLU A 1 74 ? -7.429 -8.911 22.211 1.00 93.75 74 GLU A C 1
ATOM 586 O O . GLU A 1 74 ? -7.800 -10.079 22.089 1.00 93.75 74 GLU A O 1
ATOM 591 N N . SER A 1 75 ? -8.299 -7.923 22.465 1.00 95.25 75 SER A N 1
ATOM 592 C CA . SER A 1 75 ? -9.744 -8.165 22.619 1.00 95.25 75 SER A CA 1
ATOM 593 C C . SER A 1 75 ? -10.416 -8.704 21.349 1.00 95.25 75 SER A C 1
ATOM 595 O O . SER A 1 75 ? -11.434 -9.390 21.431 1.00 95.25 75 SER A O 1
ATOM 597 N N . LEU A 1 76 ? -9.831 -8.421 20.180 1.00 94.38 76 LEU A N 1
ATOM 598 C CA . LEU A 1 76 ? -10.280 -8.902 18.874 1.00 94.38 76 LEU A CA 1
ATOM 599 C C . LEU A 1 76 ? -9.608 -10.225 18.469 1.00 94.38 76 LEU A C 1
ATOM 601 O O . LEU A 1 76 ? -9.918 -10.757 17.404 1.00 94.38 76 LEU A O 1
ATOM 605 N N . GLY A 1 77 ? -8.698 -10.758 19.292 1.00 94.62 77 GLY A N 1
ATOM 606 C CA . GLY A 1 77 ? -7.920 -11.956 18.975 1.00 94.62 77 GLY A CA 1
ATOM 607 C C . GLY A 1 77 ? -6.867 -11.733 17.884 1.00 94.62 77 GLY A C 1
ATOM 608 O O . GLY A 1 77 ? -6.529 -12.675 17.170 1.00 94.62 77 GLY A O 1
ATOM 609 N N . VAL A 1 78 ? -6.377 -10.499 17.725 1.00 94.56 78 VAL A N 1
ATOM 610 C CA . VAL A 1 78 ? -5.374 -10.115 16.721 1.00 94.56 78 VAL A CA 1
ATOM 611 C C . VAL A 1 78 ? -4.048 -9.792 17.407 1.00 94.56 78 VAL A C 1
ATOM 613 O O . VAL A 1 78 ? -4.012 -9.095 18.419 1.00 94.56 78 VAL A O 1
ATOM 616 N N . GLU A 1 79 ? -2.942 -10.258 16.831 1.00 94.12 79 GLU A N 1
ATOM 617 C CA . GLU A 1 79 ? -1.599 -9.943 17.324 1.00 94.12 79 GLU A CA 1
ATOM 618 C C . GLU A 1 79 ? -1.287 -8.443 17.193 1.00 94.12 79 GLU A C 1
ATOM 620 O O . GLU A 1 79 ? -1.569 -7.803 16.170 1.00 94.12 79 GLU A O 1
ATOM 625 N N . CYS A 1 80 ? -0.667 -7.873 18.230 1.00 95.56 80 CYS A N 1
ATOM 626 C CA . CYS A 1 80 ? -0.253 -6.473 18.245 1.00 95.56 80 CYS A CA 1
ATOM 627 C C . CYS A 1 80 ? 1.055 -6.284 17.464 1.00 95.56 80 CYS A C 1
ATOM 629 O O . CYS A 1 80 ? 2.128 -6.119 18.039 1.00 95.56 80 CYS A O 1
ATOM 631 N N . THR A 1 81 ? 0.966 -6.322 16.137 1.00 97.69 81 THR A N 1
ATOM 632 C CA . THR A 1 81 ? 2.082 -6.051 15.222 1.00 97.69 81 THR A CA 1
ATOM 633 C C . THR A 1 81 ? 2.021 -4.630 14.660 1.00 97.69 81 THR A C 1
ATOM 635 O O . THR A 1 81 ? 0.990 -3.949 14.739 1.00 97.69 81 THR A O 1
ATOM 638 N N . LEU A 1 82 ? 3.123 -4.167 14.057 1.00 9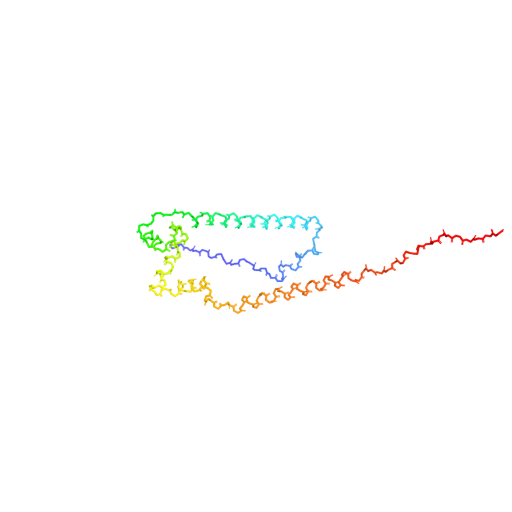6.44 82 LEU A N 1
ATOM 639 C CA . LEU A 1 82 ? 3.149 -2.904 13.306 1.00 96.44 82 LEU A CA 1
ATOM 640 C C . LEU A 1 82 ? 2.076 -2.860 12.209 1.00 96.44 82 LEU A C 1
ATOM 642 O O . LEU A 1 82 ? 1.468 -1.810 11.995 1.00 96.44 82 LEU A O 1
ATOM 646 N N . GLU A 1 83 ? 1.826 -3.983 11.536 1.00 96.44 83 GLU A N 1
ATOM 647 C CA . GLU A 1 83 ? 0.773 -4.111 10.528 1.00 96.44 83 GLU A CA 1
ATOM 648 C C . GLU A 1 83 ? -0.619 -3.871 11.118 1.00 96.44 83 GLU A C 1
ATOM 650 O O . GLU A 1 83 ? -1.344 -2.990 10.647 1.00 96.44 83 GLU A O 1
ATOM 655 N N . SER A 1 84 ? -0.974 -4.595 12.183 1.00 96.69 84 SER A N 1
ATOM 656 C CA . SER A 1 84 ? -2.275 -4.465 12.846 1.00 96.69 84 SER A CA 1
ATOM 657 C C . SER A 1 84 ? -2.512 -3.043 13.356 1.00 96.69 84 SER A C 1
ATOM 659 O O . SER A 1 84 ? -3.591 -2.475 13.169 1.00 96.69 84 SER A O 1
ATOM 661 N N . ALA A 1 85 ? -1.489 -2.425 13.950 1.00 95.56 85 ALA A N 1
ATOM 662 C CA . ALA A 1 85 ? -1.572 -1.052 14.436 1.00 95.56 85 ALA A CA 1
ATOM 663 C C . ALA A 1 85 ? -1.724 -0.030 13.299 1.00 95.56 85 ALA A C 1
ATOM 665 O O . ALA A 1 85 ? -2.521 0.903 13.417 1.00 95.56 85 ALA A O 1
ATOM 666 N N . LEU A 1 86 ? -1.018 -0.214 12.178 1.00 95.81 86 LEU A N 1
ATOM 667 C CA . LEU A 1 86 ? -1.170 0.637 10.996 1.00 95.81 86 LEU A CA 1
ATOM 668 C C . LEU A 1 86 ? -2.600 0.569 10.443 1.00 95.81 86 LEU A C 1
ATOM 670 O O . LEU A 1 86 ? -3.185 1.609 10.136 1.00 95.81 86 LEU A O 1
ATOM 674 N N . LEU A 1 87 ? -3.176 -0.631 10.331 1.00 96.00 87 LEU A N 1
ATOM 675 C CA . LEU A 1 87 ? -4.551 -0.812 9.858 1.00 96.00 87 LEU A CA 1
ATOM 676 C C . LEU A 1 87 ? -5.565 -0.165 10.810 1.00 96.00 87 LEU A C 1
ATOM 678 O O . LEU A 1 87 ? -6.452 0.562 10.357 1.00 96.00 87 LEU A O 1
ATOM 682 N N . MET A 1 88 ? -5.397 -0.351 12.121 1.00 95.00 88 MET A N 1
ATOM 683 C CA . MET A 1 88 ? -6.239 0.296 13.132 1.00 95.00 88 MET A CA 1
ATOM 684 C C . MET A 1 88 ? -6.156 1.823 13.072 1.00 95.00 88 MET A C 1
ATOM 686 O O . MET A 1 88 ? -7.186 2.494 13.158 1.00 95.00 88 MET A O 1
ATOM 690 N N . ALA A 1 89 ? -4.963 2.383 12.853 1.00 95.44 89 ALA A N 1
ATOM 691 C CA . ALA A 1 89 ? -4.790 3.820 12.673 1.00 95.44 89 ALA A CA 1
ATOM 692 C C . ALA A 1 89 ? -5.555 4.336 11.443 1.00 95.44 89 ALA A C 1
ATOM 694 O O . ALA A 1 89 ? -6.241 5.353 11.537 1.00 95.44 89 ALA A O 1
ATOM 695 N N . GLN A 1 90 ? -5.521 3.615 10.315 1.00 97.62 90 GLN A N 1
ATOM 696 C CA . GLN A 1 90 ? -6.294 3.997 9.125 1.00 97.62 90 GLN A CA 1
ATOM 697 C C . GLN A 1 90 ? -7.805 3.932 9.361 1.00 97.62 90 GLN A C 1
ATOM 699 O O . GLN A 1 90 ? -8.538 4.816 8.919 1.00 97.62 90 GLN A O 1
ATOM 704 N N . ILE A 1 91 ? -8.282 2.927 10.096 1.00 96.06 91 ILE A N 1
ATOM 705 C CA . ILE A 1 91 ? -9.696 2.837 10.479 1.00 96.06 91 ILE A CA 1
ATOM 706 C C . ILE A 1 91 ? -10.078 4.020 11.380 1.00 96.06 91 ILE A C 1
ATOM 708 O O . ILE A 1 91 ? -11.097 4.664 11.138 1.00 96.06 91 ILE A O 1
ATOM 712 N N . LYS A 1 92 ? -9.250 4.363 12.374 1.00 96.06 92 LYS A N 1
ATOM 713 C CA . LYS A 1 92 ? -9.485 5.506 13.273 1.00 96.06 92 LYS A CA 1
ATOM 714 C C . LYS A 1 92 ? -9.534 6.841 12.520 1.00 96.06 92 LYS A C 1
ATOM 716 O O . LYS A 1 92 ? -10.416 7.659 12.782 1.00 96.06 92 LYS A O 1
ATOM 721 N N . GLU A 1 93 ? -8.635 7.051 11.563 1.00 97.50 93 GLU A N 1
ATOM 722 C CA . GLU A 1 93 ? -8.639 8.230 10.687 1.00 97.50 93 GLU A CA 1
ATOM 723 C C . GLU A 1 93 ? -9.897 8.284 9.810 1.00 97.50 93 GLU A C 1
ATOM 725 O O . GLU A 1 93 ? -10.540 9.329 9.696 1.00 97.50 93 GLU A O 1
ATOM 730 N N . ALA A 1 94 ? -10.304 7.150 9.233 1.00 97.38 94 ALA A N 1
ATOM 731 C CA . ALA A 1 94 ? -11.523 7.060 8.434 1.00 97.38 94 ALA A CA 1
ATOM 732 C C . ALA A 1 94 ? -12.779 7.392 9.259 1.00 97.38 94 ALA A C 1
ATOM 734 O O . ALA A 1 94 ? -13.621 8.170 8.808 1.00 97.38 94 ALA A O 1
ATOM 735 N N . LEU A 1 95 ? -12.875 6.867 10.487 1.00 96.81 95 LEU A N 1
ATOM 736 C CA . LEU A 1 95 ? -13.956 7.184 11.431 1.00 96.81 95 LEU A CA 1
ATOM 737 C C . LEU A 1 95 ? -13.969 8.665 11.832 1.00 96.81 95 LEU A C 1
ATOM 739 O O . LEU A 1 95 ? -15.025 9.210 12.143 1.00 96.81 95 LEU A O 1
ATOM 743 N N . SER A 1 96 ? -12.810 9.322 11.770 1.00 97.69 96 SER A N 1
ATOM 744 C CA . SER A 1 96 ? -12.652 10.758 12.019 1.00 97.69 96 SER A CA 1
ATOM 745 C C . SER A 1 96 ? -12.978 11.621 10.787 1.00 97.69 96 SER A C 1
ATOM 747 O O . SER A 1 96 ? -12.822 12.840 10.827 1.00 97.69 96 SER A O 1
ATOM 749 N N . GLY A 1 97 ? -13.446 11.011 9.690 1.00 96.06 97 GLY A N 1
ATOM 750 C CA . GLY A 1 97 ? -13.881 11.693 8.468 1.00 96.06 97 GLY A CA 1
ATOM 751 C C . GLY A 1 97 ? -12.817 11.815 7.372 1.00 96.06 97 GLY A C 1
ATOM 752 O O . GLY A 1 97 ? -13.062 12.473 6.359 1.00 96.06 97 GLY A O 1
ATOM 753 N N . ASN A 1 98 ? -11.650 11.180 7.520 1.00 97.56 98 ASN A N 1
ATOM 754 C CA . ASN A 1 98 ? -10.622 11.175 6.480 1.00 97.56 98 ASN A CA 1
ATOM 755 C C . ASN A 1 98 ? -11.029 10.257 5.310 1.00 97.56 98 ASN A C 1
ATOM 757 O O . ASN A 1 98 ? -10.930 9.029 5.378 1.00 97.56 98 ASN A O 1
ATOM 761 N N . THR A 1 99 ? -11.461 10.857 4.200 1.00 94.50 99 THR A N 1
ATOM 762 C CA . THR A 1 99 ? -11.941 10.130 3.013 1.00 94.50 99 THR A CA 1
ATOM 763 C C . THR A 1 99 ? -10.848 9.322 2.312 1.00 94.50 99 THR A C 1
ATOM 765 O O . THR A 1 99 ? -11.144 8.289 1.707 1.00 94.50 99 THR A O 1
ATOM 768 N N . GLN A 1 100 ? -9.579 9.733 2.411 1.00 94.38 100 GLN A N 1
ATOM 769 C CA . GLN A 1 100 ? -8.459 8.969 1.855 1.00 94.38 100 GLN A CA 1
ATOM 770 C C . GLN A 1 100 ? -8.201 7.703 2.672 1.00 94.38 100 GLN A C 1
ATOM 772 O O . GLN A 1 100 ? -8.034 6.629 2.091 1.00 94.38 100 GLN A O 1
ATOM 777 N N . ALA A 1 101 ? -8.244 7.803 4.003 1.00 96.19 101 ALA A N 1
ATOM 778 C CA . ALA A 1 101 ? -8.166 6.640 4.883 1.00 96.19 101 ALA A CA 1
ATOM 779 C C . ALA A 1 101 ? -9.364 5.697 4.660 1.00 96.19 101 ALA A C 1
ATOM 781 O O . ALA A 1 101 ? -9.184 4.487 4.522 1.00 96.19 101 ALA A O 1
ATOM 782 N N . ALA A 1 102 ? -10.574 6.243 4.492 1.00 93.38 102 ALA A N 1
ATOM 783 C CA . ALA A 1 102 ? -11.758 5.455 4.142 1.00 93.38 102 ALA A CA 1
ATOM 784 C C . ALA A 1 102 ? -11.597 4.729 2.792 1.00 93.38 102 ALA A C 1
ATOM 786 O O . ALA A 1 102 ? -11.937 3.553 2.673 1.00 93.38 102 ALA A O 1
ATOM 787 N N . T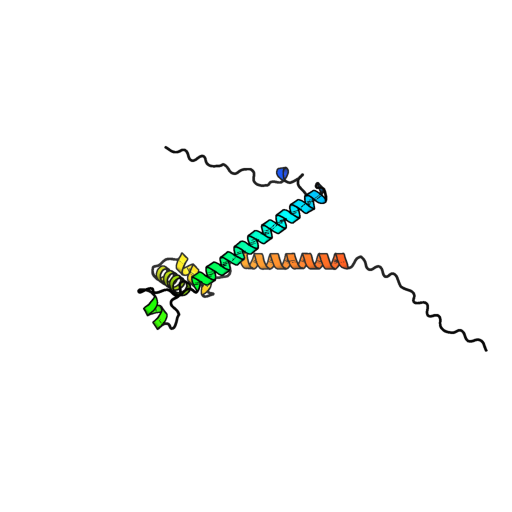HR A 1 103 ? -11.009 5.394 1.792 1.00 93.31 103 THR A N 1
ATOM 788 C CA . THR A 1 103 ? -10.695 4.787 0.486 1.00 93.31 103 THR A CA 1
ATOM 789 C C . THR A 1 103 ? -9.663 3.666 0.621 1.00 93.31 103 THR A C 1
ATOM 791 O O . THR A 1 103 ? -9.813 2.615 -0.004 1.00 93.31 103 THR A O 1
ATOM 794 N N . PHE A 1 104 ? -8.628 3.856 1.447 1.00 94.44 104 PHE A N 1
ATOM 795 C CA . PHE A 1 104 ? -7.644 2.816 1.752 1.00 94.44 104 PHE A CA 1
ATOM 796 C C . PHE A 1 104 ? -8.324 1.579 2.353 1.00 94.44 104 PHE A C 1
ATOM 798 O O . PHE A 1 104 ? -8.148 0.478 1.831 1.00 94.44 104 PHE A O 1
ATOM 805 N N . VAL A 1 105 ? -9.154 1.759 3.385 1.00 93.50 105 VAL A N 1
ATOM 806 C CA . VAL A 1 105 ? -9.890 0.660 4.032 1.00 93.50 105 VAL A CA 1
ATOM 807 C C . VAL A 1 105 ? -10.812 -0.044 3.031 1.00 93.50 105 VAL A C 1
ATOM 809 O O . VAL A 1 105 ? -10.756 -1.267 2.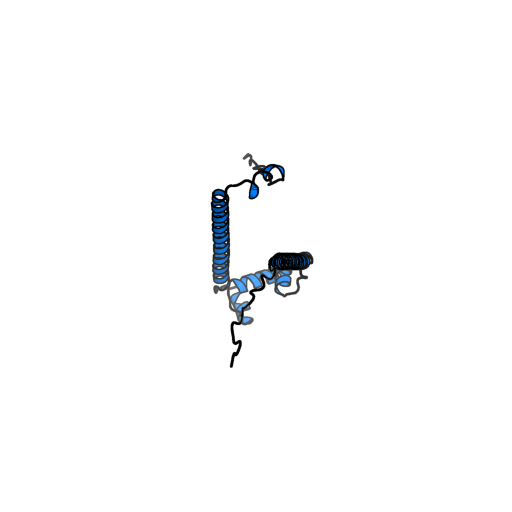906 1.00 93.50 105 VAL A O 1
ATOM 812 N N . ALA A 1 106 ? -11.594 0.706 2.247 1.00 91.06 106 ALA A N 1
ATOM 813 C CA . ALA A 1 106 ? -12.494 0.144 1.237 1.00 91.06 106 ALA A CA 1
ATOM 814 C C . ALA A 1 106 ? -11.749 -0.692 0.183 1.00 91.06 106 ALA A C 1
ATOM 816 O O . ALA A 1 106 ? -12.211 -1.770 -0.200 1.00 91.06 106 ALA A O 1
ATOM 817 N N . LYS A 1 107 ? -10.571 -0.235 -0.258 1.00 90.31 107 LYS A N 1
ATOM 818 C CA . LYS A 1 107 ? -9.737 -0.950 -1.230 1.00 90.31 107 LYS A CA 1
ATOM 819 C C . LYS A 1 107 ? -9.307 -2.326 -0.738 1.00 90.31 107 LYS A C 1
ATOM 821 O O . LYS A 1 107 ? -9.418 -3.289 -1.493 1.00 90.31 107 LYS A O 1
ATOM 826 N N . TYR A 1 108 ? -8.837 -2.427 0.501 1.00 90.00 108 TYR A N 1
ATOM 8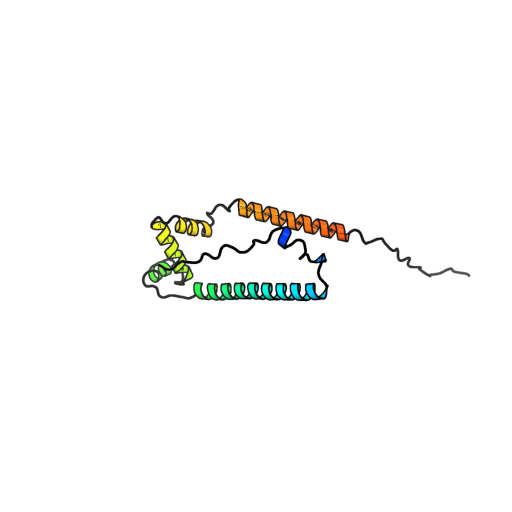27 C CA . TYR A 1 108 ? -8.375 -3.702 1.053 1.00 90.00 108 TYR A CA 1
ATOM 828 C C . TYR A 1 108 ? -9.514 -4.578 1.593 1.00 90.00 108 TYR A C 1
ATOM 830 O O . TYR A 1 108 ? -9.357 -5.792 1.655 1.00 90.00 108 TYR A O 1
ATOM 838 N N . ALA A 1 109 ? -10.688 -4.002 1.869 1.00 89.88 109 ALA A N 1
ATOM 839 C CA . ALA A 1 109 ? -11.916 -4.741 2.173 1.00 89.88 109 ALA A CA 1
ATOM 840 C C . ALA A 1 109 ? -12.611 -5.342 0.928 1.00 89.88 109 ALA A C 1
ATOM 842 O O . ALA A 1 109 ? -13.685 -5.930 1.047 1.00 89.88 109 ALA A O 1
ATOM 843 N N . GLY A 1 110 ? -12.047 -5.164 -0.274 1.00 84.94 110 GLY A N 1
ATOM 844 C CA . GLY A 1 110 ? -12.640 -5.641 -1.530 1.00 84.94 110 GLY A CA 1
ATOM 845 C C . GLY A 1 110 ? -13.826 -4.806 -2.029 1.00 84.94 110 GLY A C 1
ATOM 846 O O . GLY A 1 110 ? -14.537 -5.238 -2.928 1.00 84.94 110 GLY A O 1
ATOM 847 N N . GLN A 1 111 ? -14.035 -3.614 -1.464 1.00 77.06 111 GLN A N 1
ATOM 848 C CA . GLN A 1 111 ? -15.135 -2.700 -1.800 1.00 77.06 111 GLN A CA 1
ATOM 849 C C . GLN A 1 111 ? -14.719 -1.601 -2.795 1.00 77.06 111 GLN A C 1
ATOM 851 O O . GLN A 1 111 ? -15.524 -0.737 -3.135 1.00 77.06 111 GLN A O 1
ATOM 856 N N . SER A 1 112 ? -13.466 -1.595 -3.268 1.00 64.88 112 SER A N 1
ATOM 857 C CA . SER A 1 112 ? -13.066 -0.681 -4.342 1.00 64.88 112 SER A CA 1
ATOM 858 C C . SER A 1 112 ? -13.576 -1.212 -5.677 1.00 64.88 112 SER A C 1
ATOM 860 O O . SER A 1 112 ? -13.231 -2.343 -6.028 1.00 64.88 112 SER A O 1
ATOM 862 N N . PRO A 1 113 ? -14.293 -0.401 -6.479 1.00 60.31 113 PRO A N 1
ATOM 863 C CA . PRO A 1 113 ? -14.433 -0.713 -7.890 1.00 60.31 113 PRO A CA 1
ATOM 864 C C . PRO A 1 113 ? -13.022 -0.813 -8.470 1.00 60.31 113 PRO A C 1
ATOM 866 O O . PRO A 1 113 ? -12.164 0.036 -8.199 1.00 60.31 113 PRO A O 1
ATOM 869 N N . GLU A 1 114 ? -12.739 -1.889 -9.198 1.00 63.81 114 GLU A N 1
ATOM 870 C CA . GLU A 1 114 ? -11.500 -1.971 -9.958 1.00 63.81 114 GLU A CA 1
ATOM 871 C C . GLU A 1 114 ? -11.520 -0.780 -10.932 1.00 63.81 114 GLU A C 1
ATOM 873 O O . GLU A 1 114 ? -12.512 -0.617 -11.647 1.00 63.81 114 GLU A O 1
ATOM 878 N N . PRO A 1 115 ? -10.504 0.106 -10.941 1.00 65.94 115 PRO A N 1
ATOM 879 C CA . PRO A 1 115 ? -10.494 1.211 -11.886 1.00 65.94 115 PRO A CA 1
ATOM 880 C C . PRO A 1 115 ? -10.600 0.629 -13.293 1.00 65.94 115 PRO A C 1
ATOM 882 O O . PRO A 1 115 ? -9.795 -0.234 -13.652 1.00 65.94 115 PRO A O 1
ATOM 885 N N . ASP A 1 116 ? -11.561 1.092 -14.094 1.00 63.50 116 ASP A N 1
ATOM 886 C CA . ASP A 1 116 ? -11.787 0.577 -15.453 1.00 63.50 116 ASP A CA 1
ATOM 887 C C . ASP A 1 116 ? -10.515 0.565 -16.304 1.00 63.50 116 ASP A C 1
ATOM 889 O O . ASP A 1 116 ? -10.377 -0.226 -17.231 1.00 63.50 116 ASP A O 1
ATOM 893 N N . GLU A 1 117 ? -9.587 1.465 -16.002 1.00 61.69 117 GLU A N 1
ATOM 894 C CA . GLU A 1 117 ? -8.284 1.580 -16.640 1.00 61.69 117 GLU A CA 1
ATOM 895 C C . GLU A 1 117 ? -7.374 0.377 -16.343 1.00 61.69 117 GLU A C 1
ATOM 897 O O . GLU A 1 117 ? -6.714 -0.125 -17.244 1.00 61.69 117 GLU A O 1
ATOM 902 N N . ASN A 1 118 ? -7.395 -0.170 -15.124 1.00 69.94 118 ASN A N 1
ATOM 903 C CA . ASN A 1 118 ? -6.640 -1.380 -14.779 1.00 69.94 118 ASN A CA 1
ATOM 904 C C . ASN A 1 118 ? -7.205 -2.623 -15.473 1.00 69.94 118 ASN A C 1
ATOM 906 O O . ASN A 1 118 ? -6.434 -3.471 -15.929 1.00 69.94 118 ASN A O 1
ATOM 910 N N . ARG A 1 119 ? -8.536 -2.710 -15.587 1.00 72.00 119 ARG A N 1
ATOM 911 C CA . ARG A 1 119 ? -9.211 -3.762 -16.356 1.00 72.00 119 ARG A CA 1
ATOM 912 C C . ARG A 1 119 ? -8.838 -3.675 -17.839 1.00 72.00 119 ARG A C 1
ATOM 914 O O . ARG A 1 119 ? -8.311 -4.641 -18.387 1.00 72.00 119 ARG A O 1
ATOM 921 N N . ARG A 1 120 ? -8.977 -2.487 -18.440 1.00 73.75 120 ARG A N 1
ATOM 922 C CA . ARG A 1 120 ? -8.600 -2.214 -19.839 1.00 73.75 120 ARG A CA 1
ATOM 923 C C . ARG A 1 120 ? -7.122 -2.487 -20.118 1.00 73.75 120 ARG A C 1
ATOM 925 O O . ARG A 1 120 ? -6.795 -3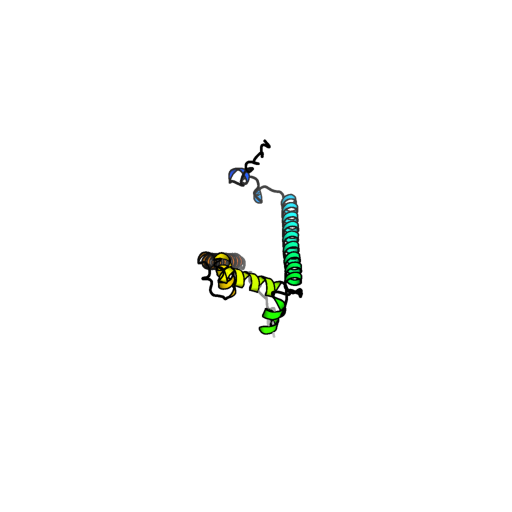.104 -21.124 1.00 73.75 120 ARG A O 1
ATOM 932 N N . ASN A 1 121 ? -6.224 -2.088 -19.218 1.00 79.06 121 ASN A N 1
ATOM 933 C CA . ASN A 1 121 ? -4.787 -2.325 -19.373 1.00 79.06 121 ASN A CA 1
ATOM 934 C C . ASN A 1 121 ? -4.440 -3.821 -19.336 1.00 79.06 121 ASN A C 1
ATOM 936 O O . ASN A 1 121 ? -3.569 -4.262 -20.084 1.00 79.06 121 ASN A O 1
ATOM 940 N N . ARG A 1 122 ? -5.125 -4.619 -18.504 1.00 76.56 122 ARG A N 1
ATOM 941 C CA . ARG A 1 122 ? -4.972 -6.084 -18.496 1.00 76.56 122 ARG A CA 1
ATOM 942 C C . ARG A 1 122 ? -5.474 -6.721 -19.783 1.00 76.56 122 ARG A C 1
ATOM 944 O O . ARG A 1 122 ? -4.809 -7.612 -20.308 1.00 76.56 122 ARG A O 1
ATOM 951 N N . GLU A 1 123 ? -6.637 -6.295 -20.260 1.00 83.94 123 GLU A N 1
ATOM 952 C CA . GLU A 1 123 ? -7.224 -6.785 -21.510 1.00 83.94 123 GLU A CA 1
ATOM 953 C C . GLU A 1 123 ? -6.289 -6.485 -22.687 1.00 83.94 123 GLU A C 1
ATOM 955 O O . GLU A 1 123 ? -5.909 -7.407 -23.407 1.00 83.94 123 GLU A O 1
ATOM 960 N N . ALA A 1 124 ? -5.802 -5.244 -22.787 1.00 80.38 124 ALA A N 1
ATOM 961 C CA . ALA A 1 124 ? -4.859 -4.820 -23.817 1.00 80.38 124 ALA A CA 1
ATOM 962 C C . ALA A 1 124 ? -3.518 -5.577 -23.753 1.00 80.38 124 ALA A C 1
ATOM 964 O O . ALA A 1 124 ? -3.012 -6.023 -24.779 1.00 80.38 124 ALA A O 1
ATOM 965 N N . ASP A 1 125 ? -2.942 -5.776 -22.562 1.00 85.00 125 ASP A N 1
ATOM 966 C CA . ASP A 1 125 ? -1.699 -6.550 -22.400 1.00 85.00 125 ASP A CA 1
ATOM 967 C C . ASP A 1 125 ? -1.900 -8.034 -22.757 1.00 85.00 125 ASP A C 1
ATOM 969 O O . ASP A 1 125 ? -1.032 -8.666 -23.362 1.00 85.00 125 ASP A O 1
ATOM 973 N N . THR A 1 126 ? -3.068 -8.596 -22.436 1.00 86.06 126 THR A N 1
ATOM 974 C CA . THR A 1 126 ? -3.422 -9.978 -22.792 1.00 86.06 126 THR A CA 1
ATOM 975 C C . THR A 1 126 ? -3.589 -10.133 -24.300 1.00 86.06 126 THR A C 1
ATOM 977 O O . THR A 1 126 ? -3.083 -11.097 -24.877 1.00 86.06 126 THR A O 1
ATOM 980 N N . GLU A 1 127 ? -4.261 -9.185 -24.948 1.00 87.44 127 GLU A N 1
ATOM 981 C CA . GLU A 1 127 ? -4.442 -9.160 -26.398 1.00 87.44 127 GLU A CA 1
ATOM 982 C C . GLU A 1 127 ? -3.103 -9.015 -27.128 1.00 87.44 127 GLU A C 1
ATOM 984 O O . GLU A 1 127 ? -2.815 -9.776 -28.050 1.00 87.44 127 GLU A O 1
ATOM 989 N N . LEU A 1 128 ? -2.230 -8.122 -26.658 1.00 84.62 128 LEU A N 1
ATOM 990 C CA . LEU A 1 128 ? -0.912 -7.896 -27.250 1.00 84.62 128 LEU A CA 1
ATOM 991 C C . LEU A 1 128 ? -0.005 -9.129 -27.103 1.00 84.62 128 LEU A C 1
ATOM 993 O O . LEU A 1 128 ? 0.700 -9.503 -28.044 1.00 84.62 128 LEU A O 1
ATOM 997 N N . LYS A 1 129 ? -0.060 -9.819 -25.957 1.00 86.81 129 LYS A N 1
ATOM 998 C CA . LYS A 1 129 ? 0.637 -11.101 -25.751 1.00 86.81 129 LYS A CA 1
ATOM 999 C C . LYS A 1 129 ? 0.111 -12.206 -26.662 1.00 86.81 129 LYS A C 1
ATOM 1001 O O . LYS A 1 129 ? 0.925 -12.943 -27.212 1.00 86.81 129 LYS A O 1
ATOM 1006 N N . ARG A 1 130 ? -1.210 -12.307 -26.847 1.00 83.81 130 ARG A N 1
ATOM 1007 C CA . ARG A 1 130 ? -1.824 -13.267 -27.782 1.00 83.81 130 ARG A CA 1
ATOM 1008 C C . ARG A 1 130 ? -1.409 -12.978 -29.221 1.00 83.81 130 ARG A C 1
ATOM 1010 O O . ARG A 1 130 ? -0.873 -13.861 -29.872 1.00 83.81 130 ARG A O 1
ATOM 1017 N N . ALA A 1 131 ? -1.519 -11.727 -29.664 1.00 82.62 131 ALA A N 1
ATOM 1018 C CA . ALA A 1 131 ? -1.111 -11.320 -31.006 1.00 82.62 131 ALA A CA 1
ATOM 1019 C C . ALA A 1 131 ? 0.379 -11.594 -31.279 1.00 82.62 131 ALA A C 1
ATOM 1021 O O . ALA A 1 131 ? 0.748 -11.980 -32.386 1.00 82.62 131 ALA A O 1
ATOM 1022 N N . ASN A 1 132 ? 1.245 -11.415 -30.278 1.00 82.44 132 ASN A N 1
ATOM 1023 C CA . ASN A 1 132 ? 2.662 -11.755 -30.401 1.00 82.44 132 ASN A CA 1
ATOM 1024 C C . ASN A 1 132 ? 2.901 -13.271 -30.440 1.00 82.44 132 ASN A C 1
ATOM 1026 O O . ASN A 1 132 ? 3.743 -13.718 -31.214 1.00 82.44 132 ASN A O 1
ATOM 1030 N N . ALA A 1 133 ? 2.168 -14.055 -29.645 1.00 81.62 133 ALA A N 1
ATOM 1031 C CA . ALA A 1 133 ? 2.237 -15.515 -29.684 1.00 81.62 133 ALA A CA 1
ATOM 1032 C C . ALA A 1 133 ? 1.754 -16.073 -31.035 1.00 81.62 133 ALA A C 1
ATOM 1034 O O . ALA A 1 133 ? 2.407 -16.947 -31.597 1.00 81.62 133 ALA A O 1
ATOM 1035 N N . ASP A 1 134 ? 0.676 -15.520 -31.594 1.00 78.88 134 ASP A N 1
ATOM 1036 C CA . ASP A 1 134 ? 0.132 -15.932 -32.893 1.00 78.88 134 ASP A CA 1
ATOM 1037 C C . ASP A 1 134 ? 1.083 -15.594 -34.049 1.00 78.88 134 ASP A C 1
ATOM 1039 O O . ASP A 1 134 ? 1.252 -16.393 -34.970 1.00 78.88 134 ASP A O 1
ATOM 1043 N N . LYS A 1 135 ? 1.747 -14.431 -33.994 1.00 76.69 135 LYS A N 1
ATOM 1044 C CA . LYS A 1 135 ? 2.799 -14.069 -34.959 1.00 76.69 135 LYS A CA 1
ATOM 1045 C C . LYS A 1 135 ? 3.986 -15.025 -34.881 1.00 76.69 135 LYS A C 1
ATOM 1047 O O . LYS A 1 135 ? 4.377 -15.559 -35.908 1.00 76.69 135 LYS A O 1
ATOM 1052 N N . LEU A 1 136 ? 4.484 -15.304 -33.674 1.00 70.00 136 LEU A N 1
ATOM 1053 C CA . LEU A 1 136 ? 5.560 -16.278 -33.462 1.00 70.00 136 LEU A CA 1
ATOM 1054 C C . LEU A 1 136 ? 5.191 -17.669 -33.992 1.00 70.00 136 LEU A C 1
ATOM 1056 O O . LEU A 1 136 ? 6.019 -18.327 -34.611 1.00 70.00 136 LEU A O 1
ATOM 1060 N N . ASN A 1 137 ? 3.947 -18.105 -33.788 1.00 69.12 137 ASN A N 1
ATOM 1061 C CA . ASN A 1 137 ? 3.480 -19.400 -34.277 1.00 69.12 137 ASN A CA 1
ATOM 1062 C C . ASN A 1 137 ? 3.388 -19.438 -35.815 1.00 69.12 137 ASN A C 1
ATOM 1064 O O . ASN A 1 137 ? 3.729 -20.440 -36.441 1.00 69.12 137 ASN A O 1
ATOM 1068 N N . ARG A 1 138 ? 2.977 -18.328 -36.441 1.00 63.38 138 ARG A N 1
ATOM 1069 C CA . ARG A 1 138 ? 2.920 -18.212 -37.904 1.00 63.38 138 ARG A CA 1
ATOM 1070 C C . ARG A 1 138 ? 4.306 -18.157 -38.546 1.00 63.38 138 ARG A C 1
ATOM 1072 O O . ARG A 1 138 ? 4.493 -18.786 -39.580 1.00 63.38 138 ARG A O 1
ATOM 1079 N N . ASP A 1 139 ? 5.255 -17.476 -37.913 1.00 57.72 139 ASP A N 1
ATOM 1080 C CA . ASP A 1 139 ? 6.637 -17.376 -38.392 1.00 57.72 139 ASP A CA 1
ATOM 1081 C C . ASP A 1 139 ? 7.411 -18.704 -38.204 1.00 57.72 139 ASP A C 1
ATOM 1083 O O . ASP A 1 139 ? 8.316 -19.001 -38.976 1.00 57.72 139 ASP A O 1
ATOM 1087 N N . CYS A 1 140 ? 7.022 -19.552 -37.238 1.00 45.25 140 CYS A N 1
ATOM 1088 C CA . CYS A 1 140 ? 7.550 -20.919 -37.081 1.00 45.25 140 CYS A CA 1
ATOM 1089 C C . CYS A 1 140 ? 6.948 -21.948 -38.054 1.00 45.25 140 CYS A C 1
ATOM 1091 O O . CYS A 1 140 ? 7.495 -23.034 -38.186 1.00 45.25 140 CYS A O 1
ATOM 1093 N N . SER A 1 141 ? 5.827 -21.643 -38.716 1.00 47.34 141 SER A N 1
ATOM 1094 C CA . SER A 1 141 ? 5.136 -22.587 -39.613 1.00 47.34 141 SER A CA 1
ATOM 1095 C C . SER A 1 141 ? 5.597 -22.488 -41.078 1.00 47.34 141 SER A C 1
ATOM 1097 O O . SER A 1 141 ? 5.030 -23.159 -41.937 1.00 47.34 141 SER A O 1
ATOM 1099 N N . SER A 1 142 ? 6.570 -21.623 -41.390 1.00 48.97 142 SER A N 1
ATOM 1100 C CA . SER A 1 142 ? 7.018 -21.340 -42.765 1.00 48.97 142 SER A CA 1
ATOM 1101 C C . SER A 1 142 ? 8.399 -21.895 -43.135 1.00 48.97 142 SER A C 1
ATOM 1103 O O . SER A 1 142 ? 8.899 -21.559 -44.203 1.00 48.97 142 SER A O 1
ATOM 1105 N N . GLU A 1 143 ? 9.005 -22.751 -42.308 1.00 48.31 143 GLU A N 1
ATOM 1106 C CA . GLU A 1 143 ? 10.275 -23.436 -42.614 1.00 48.31 143 GLU A CA 1
ATOM 1107 C C . GLU A 1 143 ? 10.214 -24.926 -42.237 1.00 48.31 143 GLU A C 1
ATOM 1109 O O . GLU A 1 143 ? 11.062 -25.422 -41.514 1.00 48.31 143 GLU A O 1
ATOM 1114 N N . ASP A 1 144 ? 9.208 -25.648 -42.728 1.00 42.72 144 ASP A N 1
ATOM 1115 C CA . ASP A 1 144 ? 9.242 -27.115 -42.801 1.00 42.72 144 ASP A CA 1
ATOM 1116 C C . ASP A 1 144 ? 8.823 -27.525 -44.226 1.00 42.72 144 ASP A C 1
ATOM 1118 O O . ASP A 1 144 ? 7.779 -28.141 -44.450 1.00 42.72 144 ASP A O 1
ATOM 1122 N N . GLU A 1 145 ? 9.618 -27.130 -45.232 1.00 41.50 145 GLU A N 1
ATOM 1123 C CA . GLU A 1 145 ? 9.590 -27.849 -46.506 1.00 41.50 145 GLU A CA 1
ATOM 1124 C C . GLU A 1 145 ? 10.136 -29.250 -46.236 1.00 41.50 145 GLU A C 1
ATOM 1126 O O . GLU A 1 145 ? 11.303 -29.456 -45.910 1.00 41.50 145 GLU A O 1
ATOM 1131 N N . THR A 1 146 ? 9.230 -30.214 -46.312 1.00 43.44 146 THR A N 1
ATOM 1132 C CA . THR A 1 146 ? 9.481 -31.642 -46.210 1.00 43.44 146 THR A CA 1
ATOM 1133 C C . THR A 1 146 ? 10.550 -32.073 -47.217 1.00 43.44 146 THR A C 1
ATOM 1135 O O . THR A 1 146 ? 10.225 -32.400 -48.360 1.00 43.44 146 THR A O 1
ATOM 1138 N N . GLU A 1 147 ? 11.817 -32.140 -46.807 1.00 39.31 147 GLU A N 1
ATOM 1139 C CA . GLU A 1 147 ? 12.777 -33.019 -47.470 1.00 39.31 147 GLU A CA 1
ATOM 1140 C C . GLU A 1 147 ? 12.384 -34.456 -47.118 1.00 39.31 147 GLU A C 1
ATOM 1142 O O . GLU A 1 147 ? 12.642 -34.968 -46.026 1.00 39.31 147 GLU A O 1
ATOM 1147 N N . GLY A 1 148 ? 11.659 -35.092 -48.039 1.00 41.28 148 GLY A N 1
ATOM 1148 C CA . GLY A 1 148 ? 11.358 -36.511 -47.973 1.00 41.28 148 GLY A CA 1
ATOM 1149 C C . GLY A 1 148 ? 12.657 -37.308 -47.914 1.00 41.28 148 GLY A C 1
ATOM 1150 O O . GLY A 1 148 ? 13.362 -37.435 -48.910 1.00 41.28 148 GLY A O 1
ATOM 1151 N N . VAL A 1 149 ? 12.967 -37.865 -46.746 1.00 50.00 149 VAL A N 1
ATOM 1152 C CA . VAL A 1 149 ? 13.980 -38.912 -46.628 1.00 50.00 149 VAL A CA 1
ATOM 1153 C C . VAL A 1 149 ? 13.373 -40.183 -47.223 1.00 50.00 149 VAL A C 1
ATOM 1155 O O . VAL A 1 149 ? 12.598 -40.880 -46.567 1.00 50.00 149 VAL A O 1
ATOM 1158 N N . GLU A 1 150 ? 13.692 -40.474 -48.484 1.00 46.06 150 GLU A N 1
ATOM 1159 C CA . GLU A 1 150 ? 13.430 -41.782 -49.086 1.00 46.06 150 GLU A CA 1
ATOM 1160 C C . GLU A 1 150 ? 14.278 -42.837 -48.363 1.00 46.06 150 GLU A C 1
ATOM 1162 O O . GLU A 1 150 ? 15.488 -42.952 -48.556 1.00 46.06 150 GLU A O 1
ATOM 1167 N N . ILE A 1 151 ? 13.634 -43.616 -47.494 1.00 55.25 151 ILE A N 1
ATOM 1168 C CA . ILE A 1 151 ? 14.221 -44.829 -46.929 1.00 55.25 151 ILE A CA 1
ATOM 1169 C C . ILE A 1 151 ? 14.191 -45.888 -48.036 1.00 55.25 151 ILE A C 1
ATOM 1171 O O . ILE A 1 151 ? 13.154 -46.503 -48.291 1.00 55.25 151 ILE A O 1
ATOM 1175 N N . ILE A 1 152 ? 15.323 -46.084 -48.715 1.00 49.59 152 ILE A N 1
ATOM 1176 C CA . ILE A 1 152 ? 15.516 -47.201 -49.645 1.00 49.59 152 ILE A CA 1
ATOM 1177 C C . ILE A 1 152 ? 15.547 -48.482 -48.808 1.00 49.59 152 ILE A C 1
ATOM 1179 O O . ILE A 1 152 ? 16.513 -48.761 -48.099 1.00 49.59 152 ILE A O 1
ATOM 1183 N N . ASN A 1 153 ? 14.456 -49.240 -48.858 1.00 43.38 153 ASN A N 1
ATOM 1184 C CA . ASN A 1 153 ? 14.373 -50.570 -48.274 1.00 43.38 153 ASN A CA 1
ATOM 1185 C C . ASN A 1 153 ? 14.986 -51.559 -49.280 1.00 43.38 153 ASN A C 1
ATOM 1187 O O . ASN A 1 153 ? 14.292 -52.061 -50.162 1.00 43.38 153 ASN A O 1
ATOM 1191 N N . ASP A 1 154 ? 16.292 -51.810 -49.177 1.00 57.50 154 ASP A N 1
ATOM 1192 C CA . ASP A 1 154 ? 16.925 -52.932 -49.874 1.00 57.50 154 ASP A CA 1
ATOM 1193 C C . ASP A 1 154 ? 16.563 -54.228 -49.139 1.00 57.50 154 ASP A C 1
ATOM 1195 O O . ASP A 1 154 ? 17.224 -54.637 -48.183 1.00 57.50 154 ASP A O 1
ATOM 1199 N N . ALA A 1 155 ? 15.480 -54.867 -49.578 1.00 52.12 155 ALA A N 1
ATOM 1200 C CA . ALA A 1 155 ? 15.200 -56.261 -49.270 1.00 52.12 155 ALA A CA 1
ATOM 1201 C C . ALA A 1 155 ? 14.574 -56.957 -50.488 1.00 52.12 155 ALA A C 1
ATOM 1203 O O . ALA A 1 155 ? 13.475 -56.627 -50.929 1.00 52.12 155 ALA A O 1
ATOM 1204 N N . ASP A 1 156 ? 15.334 -57.933 -50.979 1.00 52.75 156 ASP A N 1
ATOM 1205 C CA . ASP A 1 156 ? 14.927 -59.135 -51.699 1.00 52.75 156 ASP A CA 1
ATOM 1206 C C . ASP A 1 156 ? 14.313 -58.990 -53.102 1.00 52.75 156 ASP A C 1
ATOM 1208 O O . ASP A 1 156 ? 13.113 -58.808 -53.305 1.00 52.75 156 ASP A O 1
ATOM 1212 N N . LYS A 1 157 ? 15.152 -59.266 -54.109 1.00 48.19 157 LYS A N 1
ATOM 1213 C CA . LYS A 1 157 ? 14.704 -60.031 -55.276 1.00 48.19 157 LYS A CA 1
ATOM 1214 C C . LYS A 1 157 ? 15.286 -61.432 -55.199 1.00 48.19 157 LYS A C 1
ATOM 1216 O O . LYS A 1 157 ? 16.476 -61.640 -55.417 1.00 48.19 157 LYS A O 1
ATOM 1221 N N . GLU A 1 158 ? 14.396 -62.367 -54.896 1.00 47.94 158 GLU A N 1
ATOM 1222 C CA . GLU A 1 158 ? 14.535 -63.783 -55.200 1.00 47.94 158 GLU A CA 1
ATOM 1223 C C . GLU A 1 158 ? 15.049 -63.986 -56.632 1.00 47.94 158 GLU A C 1
ATOM 1225 O O . GLU A 1 158 ? 14.538 -63.394 -57.586 1.00 47.94 158 GLU A O 1
ATOM 1230 N N . THR A 1 159 ? 15.996 -64.903 -56.792 1.00 45.84 159 THR A N 1
ATOM 1231 C CA . THR A 1 159 ? 16.148 -65.675 -58.027 1.00 45.84 159 THR A CA 1
ATOM 1232 C C . THR A 1 159 ? 16.409 -67.120 -57.633 1.00 45.84 159 THR A C 1
ATOM 1234 O O . THR A 1 159 ? 17.250 -67.370 -56.768 1.00 45.84 159 THR A O 1
ATOM 1237 N N . GLY A 1 160 ? 15.617 -68.021 -58.221 1.00 41.22 160 GLY A N 1
ATOM 1238 C CA . GLY A 1 160 ? 15.655 -69.465 -57.994 1.00 41.22 160 GLY A CA 1
ATOM 1239 C C . GLY A 1 160 ? 16.803 -70.192 -58.675 1.00 41.22 160 GLY A C 1
ATOM 1240 O O . GLY A 1 160 ? 17.738 -69.528 -59.174 1.00 41.22 160 GLY A O 1
#

Sequence (160 aa):
MLKINRLEGGEVAGYDNIKDRGFNKRTTEELRIITSKGGKASGEARRRKADFRKTLNMLLTAEIDSPEWKPVLESLGVECTLESALLMAQIKEALSGNTQAATFVAKYAGQSPEPDENRRNREADTELKRANADKLNRDCSSEDETEGVEIINDADKETG

pLDDT: mean 78.91, std 19.54, range [37.59, 98.19]

Secondary structure (DSSP, 8-state):
--------------HHHHTTSSGGGS-HHHHHHHHHHHHHHHHHHHHHHHHHHHHHHHHHT-B---TTTHHHHHHTT---BHHHHHHHHHHHHHHTT-HHHHHHHHHHTT-SPPPHHHHHHHHHHHHHHHHHHHHHHHHHTSS-----------------

Foldseek 3Di:
DDDPPPPDDPDDDDCVNCVCVDPVNDDPVVVVVVVVVVVVVVVVVVVVVVVVVVVVVVQQADADDDPVVCVVCVVVVHGRGNVSVVLVVLVVVVVVVPVVSVVVNCVVVVNDDDPVVVVVVVVVVVVVVVVVVVVVVVVVVPPCPDPDPPPPPPDDDDDD